Protein 2L2Y (pdb70)

Solvent-accessible surface area: 1511 Å² total

Radius of gyration: 5.62 Å; Cα contacts (8 Å, |Δi|>4): 4; chains: 1; bounding box: 10×12×5 Å

InterPro domains:
  IPR023895 Thiazolylpeptide-type bacteriocin precursor [TIGR03892] (27-70)

Sequence (7 aa):
IAASTCTIAASTCTIAASTCTIAASTCTIAASTCTIAASTCTIAASTCTIAASTCTIAASTCTIAASTCTIAASTCTIAASTCTIAASTCTIAASTCTIAASTCTIAASTCTIAASTCTIAASTCTIAASTCTIAASTCT

Foldseek 3Di:
DDPDPVD

Organism: Streptomyces azureus (NCBI:txid146537)

B-factor: mean 1.0, std 0.0, range [1.0, 1.0]

Secondary structure (P-SEA, 3-state):
ccccccc

Structure (mmCIF, N/CA/C/O backbone):
data_2L2Y
#
_entry.id   2L2Y
#
loop_
_atom_site.group_PDB
_atom_site.id
_atom_site.type_symbol
_atom_site.label_atom_id
_atom_site.label_alt_id
_atom_site.label_comp_id
_atom_site.label_asym_id
_atom_site.label_entity_id
_atom_site.label_seq_id
_atom_site.pdbx_PDB_ins_code
_atom_site.Cartn_x
_atom_site.Cartn_y
_atom_site.Cartn_z
_atom_site.occupancy
_atom_site.B_iso_or_equiv
_atom_site.auth_seq_id
_atom_site.auth_comp_id
_atom_site.auth_asym_id
_atom_site.auth_atom_id
_atom_site.pdbx_PDB_model_num
ATOM 28 N N . ILE A 1 2 ? -5.466 -4.572 -0.191 1.00 1.00 1 ILE A N 1
ATOM 29 C CA . ILE A 1 2 ? -5.710 -5.015 1.205 1.00 1.00 1 ILE A CA 1
ATOM 30 C C . ILE A 1 2 ? -4.407 -5.057 1.998 1.00 1.00 1 ILE A C 1
ATOM 31 O O . ILE A 1 2 ? -4.373 -4.710 3.178 1.00 1.00 1 ILE A O 1
ATOM 47 N N . ALA A 1 3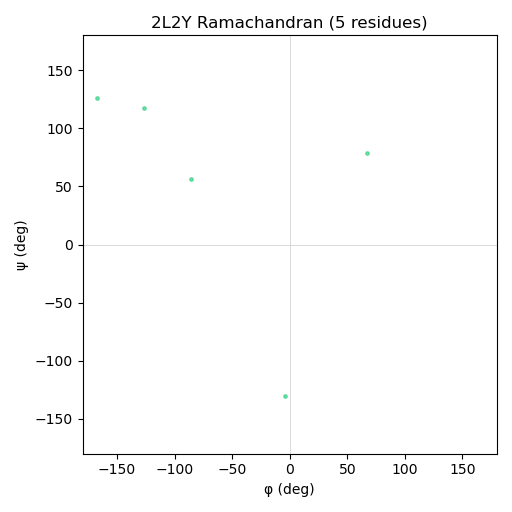 ? -3.338 -5.485 1.331 1.00 1.00 2 ALA A N 1
ATOM 48 C CA . ALA A 1 3 ? -2.019 -5.565 1.950 1.00 1.00 2 ALA A CA 1
ATOM 49 C C . ALA A 1 3 ? -0.941 -5.793 0.897 1.00 1.00 2 ALA A C 1
ATOM 50 O O . ALA A 1 3 ? -0.955 -6.805 0.196 1.00 1.00 2 ALA A O 1
ATOM 65 N N . ALA A 1 5 ? 3.227 -3.737 -0.458 1.00 1.00 4 ALA A N 1
ATOM 66 C CA . ALA A 1 5 ? 4.267 -2.800 -0.073 1.00 1.00 4 ALA A CA 1
ATOM 67 C C . ALA A 1 5 ? 4.481 -1.753 -1.158 1.00 1.00 4 ALA A C 1
ATOM 68 O O . ALA A 1 5 ? 4.866 -2.082 -2.280 1.00 1.00 4 ALA A O 1
ATOM 75 N N . SER A 1 6 ? 4.218 -0.489 -0.813 1.00 1.0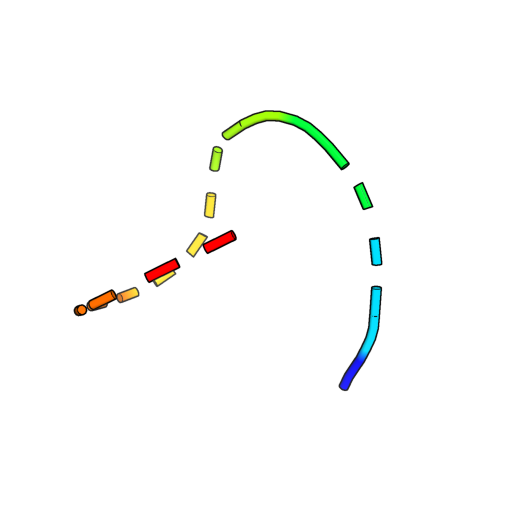0 5 SER A N 1
ATOM 76 C CA . SER A 1 6 ? 4.297 0.624 -1.823 1.00 1.00 5 SER A CA 1
ATOM 77 C C . SER A 1 6 ? 3.256 0.488 -2.834 1.00 1.00 5 SER A C 1
ATOM 89 N N . THR A 1 8 ? -0.649 1.336 -2.832 1.00 1.00 7 THR A N 1
ATOM 90 C CA . THR A 1 8 ? -1.979 1.933 -2.815 1.00 1.00 7 THR A CA 1
ATOM 91 C C . THR A 1 8 ? -1.880 3.441 -2.629 1.00 1.00 7 THR A C 1
ATOM 92 O O . THR A 1 8 ? -0.822 3.963 -2.280 1.00 1.00 7 THR A O 1
ATOM 113 N N . CYS A 1 10 ? -3.445 5.581 -0.484 1.00 1.00 9 CYS A N 1
ATOM 114 C CA . CYS A 1 10 ? -3.857 6.429 0.635 1.00 1.00 9 CYS A CA 1
ATOM 115 C C . CYS A 1 10 ? -4.649 5.670 1.673 1.00 1.00 9 CYS A C 1
ATOM 116 O O . CYS A 1 10 ? -5.395 6.297 2.426 1.00 1.00 9 CYS A O 1
ATOM 149 N N . THR A 1 13 ? -0.481 1.333 2.875 1.00 1.00 12 THR A N 1
ATOM 150 C CA . THR A 1 13 ? 0.828 0.781 2.520 1.00 1.00 12 THR A CA 1
ATOM 151 C C . THR A 1 13 ? 1.429 1.533 1.334 1.00 1.00 12 THR A C 1
ATOM 219 N N . ILE A 1 2 ? -5.499 -4.579 -0.217 1.00 1.00 1 ILE A N 2
ATOM 220 C CA . ILE A 1 2 ? -5.733 -5.012 1.183 1.00 1.00 1 ILE A CA 2
ATOM 221 C C . ILE A 1 2 ? -4.428 -5.029 1.973 1.00 1.00 1 ILE A C 2
ATOM 222 O O . ILE A 1 2 ? -4.395 -4.671 3.150 1.00 1.00 1 ILE A O 2
ATOM 238 N N . ALA A 1 3 ? -3.355 -5.447 1.306 1.00 1.00 2 ALA A N 2
ATOM 239 C CA . ALA A 1 3 ? -2.034 -5.499 1.921 1.00 1.00 2 ALA A CA 2
ATOM 240 C C . ALA A 1 3 ? -0.957 -5.726 0.866 1.00 1.00 2 ALA A C 2
ATOM 241 O O . ALA A 1 3 ? -0.991 -6.719 0.140 1.00 1.00 2 ALA A O 2
ATOM 256 N N . ALA A 1 5 ? 3.242 -3.717 -0.469 1.00 1.00 4 ALA A N 2
ATOM 257 C CA . ALA A 1 5 ? 4.302 -2.804 -0.079 1.00 1.00 4 ALA A CA 2
ATOM 258 C C . ALA A 1 5 ? 4.525 -1.747 -1.152 1.00 1.00 4 ALA A C 2
ATOM 259 O O . ALA A 1 5 ? 4.934 -2.064 -2.268 1.00 1.00 4 ALA A O 2
ATOM 266 N N . SER A 1 6 ? 4.245 -0.488 -0.802 1.00 1.00 5 SER A N 2
ATOM 267 C CA . SER A 1 6 ? 4.307 0.629 -1.809 1.00 1.00 5 SER A CA 2
ATOM 268 C C . SER A 1 6 ? 3.263 0.481 -2.816 1.00 1.00 5 SER A C 2
ATOM 280 N N . THR A 1 8 ? -0.646 1.323 -2.823 1.00 1.00 7 THR A N 2
ATOM 281 C CA . THR A 1 8 ? -1.981 1.910 -2.814 1.00 1.00 7 THR A CA 2
ATOM 282 C C . THR A 1 8 ? -1.890 3.420 -2.647 1.00 1.00 7 THR A C 2
ATOM 283 O O . THR A 1 8 ? -0.828 3.957 -2.334 1.00 1.00 7 THR A O 2
ATOM 304 N N . CYS A 1 10 ? -3.452 5.568 -0.488 1.00 1.00 9 CYS A N 2
ATOM 305 C CA . CYS A 1 10 ? -3.849 6.430 0.627 1.00 1.00 9 CYS A CA 2
ATOM 306 C C . CYS A 1 10 ? -4.627 5.686 1.688 1.00 1.00 9 CYS A C 2
ATOM 307 O O . CYS A 1 10 ? -5.356 6.327 2.446 1.00 1.00 9 CYS A O 2
ATOM 340 N N . THR A 1 13 ? -0.471 1.313 2.898 1.00 1.00 12 THR A N 2
ATOM 341 C CA . THR A 1 13 ? 0.828 0.748 2.527 1.00 1.00 12 THR A CA 2
ATOM 342 C C . THR A 1 13 ? 1.430 1.510 1.349 1.00 1.00 12 THR A C 2
ATOM 410 N N . ILE A 1 2 ? -5.459 -4.630 -0.216 1.00 1.00 1 ILE A N 3
ATOM 411 C CA . ILE A 1 2 ? -5.700 -5.100 1.172 1.00 1.00 1 ILE A CA 3
ATOM 412 C C . ILE A 1 2 ? -4.404 -5.108 1.978 1.00 1.00 1 ILE A C 3
ATOM 413 O O . ILE A 1 2 ? -4.390 -4.749 3.156 1.00 1.00 1 ILE A O 3
ATOM 429 N N . ALA A 1 3 ? -3.320 -5.519 1.326 1.00 1.00 2 ALA A N 3
ATOM 430 C CA . ALA A 1 3 ? -2.006 -5.567 1.958 1.00 1.00 2 ALA A CA 3
ATOM 431 C C . ALA A 1 3 ? -0.918 -5.793 0.914 1.00 1.00 2 ALA A C 3
ATOM 432 O O . ALA A 1 3 ? -0.915 -6.812 0.224 1.00 1.00 2 ALA A O 3
ATOM 447 N N . ALA A 1 5 ? 3.238 -3.727 -0.457 1.00 1.00 4 ALA A N 3
ATOM 448 C CA . ALA A 1 5 ? 4.282 -2.794 -0.073 1.00 1.00 4 ALA A CA 3
ATOM 449 C C . ALA A 1 5 ? 4.495 -1.746 -1.155 1.00 1.00 4 ALA A C 3
ATOM 450 O O . ALA A 1 5 ? 4.886 -2.072 -2.276 1.00 1.00 4 ALA A O 3
ATOM 457 N N . SER A 1 6 ? 4.223 -0.486 -0.809 1.00 1.00 5 SER A N 3
ATOM 458 C CA . SER A 1 6 ? 4.286 0.627 -1.819 1.00 1.00 5 SER A CA 3
ATOM 459 C C . SER A 1 6 ? 3.238 0.484 -2.823 1.00 1.00 5 SER A C 3
ATOM 471 N N . THR A 1 8 ? -0.665 1.328 -2.808 1.00 1.00 7 THR A N 3
ATOM 472 C CA . THR A 1 8 ? -1.992 1.931 -2.787 1.00 1.00 7 THR A CA 3
ATOM 473 C C . THR A 1 8 ? -1.883 3.437 -2.607 1.00 1.00 7 THR A C 3
ATOM 474 O O . THR A 1 8 ? -0.831 3.952 -2.230 1.00 1.00 7 THR A O 3
ATOM 495 N N . CYS A 1 10 ? -3.421 5.617 -0.514 1.00 1.00 9 CYS A N 3
ATOM 496 C CA . CYS A 1 10 ? -3.826 6.484 0.595 1.00 1.00 9 CYS A CA 3
ATOM 497 C C . CYS A 1 10 ? -4.626 5.747 1.644 1.00 1.00 9 CYS A C 3
ATOM 498 O O . CYS A 1 10 ? -5.402 6.387 2.354 1.00 1.00 9 CYS A O 3
ATOM 531 N N . THR A 1 13 ? -0.486 1.335 2.888 1.00 1.00 12 THR A N 3
ATOM 532 C CA . THR A 1 13 ? 0.814 0.769 2.524 1.00 1.00 12 THR A CA 3
ATOM 533 C C . THR A 1 13 ? 1.420 1.524 1.342 1.00 1.00 12 THR A C 3
ATOM 601 N N . ILE A 1 2 ? -5.444 -4.605 -0.222 1.00 1.00 1 ILE A N 4
ATOM 602 C CA . ILE A 1 2 ? -5.728 -5.106 1.146 1.00 1.00 1 ILE A CA 4
ATOM 603 C C . ILE A 1 2 ? -4.450 -5.169 1.975 1.00 1.00 1 ILE A C 4
ATOM 604 O O . ILE A 1 2 ? -4.456 -4.886 3.173 1.00 1.00 1 ILE A O 4
ATOM 620 N N . ALA A 1 3 ? -3.354 -5.544 1.318 1.00 1.00 2 ALA A N 4
ATOM 621 C CA . ALA A 1 3 ? -2.052 -5.639 1.970 1.00 1.00 2 ALA A CA 4
ATOM 622 C C . ALA A 1 3 ? -0.948 -5.848 0.938 1.00 1.00 2 ALA A C 4
ATOM 623 O O . ALA A 1 3 ? -0.911 -6.876 0.262 1.00 1.00 2 ALA A O 4
ATOM 638 N N . ALA A 1 5 ? 3.184 -3.718 -0.405 1.00 1.00 4 ALA A N 4
ATOM 639 C CA . ALA A 1 5 ? 4.215 -2.774 -0.009 1.00 1.00 4 ALA A CA 4
ATOM 640 C C . ALA A 1 5 ? 4.459 -1.750 -1.108 1.00 1.00 4 ALA A C 4
ATOM 641 O O . ALA A 1 5 ? 4.851 -2.104 -2.220 1.00 1.00 4 ALA A O 4
ATOM 648 N N . SER A 1 6 ? 4.216 -0.475 -0.787 1.00 1.00 5 SER A N 4
ATOM 649 C CA . SER A 1 6 ? 4.290 0.611 -1.826 1.00 1.00 5 SER A CA 4
A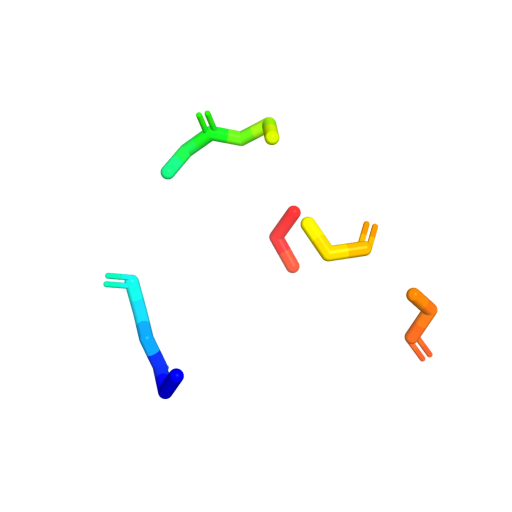TOM 650 C C . SER A 1 6 ? 3.249 0.443 -2.832 1.00 1.00 5 SER A C 4
ATOM 662 N N . THR A 1 8 ? -0.649 1.300 -2.849 1.00 1.00 7 THR A N 4
ATOM 663 C CA . THR A 1 8 ? -1.967 1.924 -2.847 1.00 1.00 7 THR A CA 4
ATOM 664 C C . THR A 1 8 ? -1.838 3.430 -2.671 1.00 1.00 7 THR A C 4
ATOM 665 O O . THR A 1 8 ? -0.760 3.938 -2.367 1.00 1.00 7 THR A O 4
ATOM 686 N N . CYS A 1 10 ? -3.437 5.576 -0.476 1.00 1.00 9 CYS A N 4
ATOM 687 C CA . CYS A 1 10 ? -3.880 6.423 0.632 1.00 1.00 9 CYS A CA 4
ATOM 688 C C . CYS A 1 10 ? -4.675 5.660 1.668 1.00 1.00 9 CYS A C 4
ATOM 689 O O . CYS A 1 10 ? -5.459 6.283 2.387 1.00 1.00 9 CYS A O 4
ATOM 722 N N . THR A 1 13 ? -0.439 1.350 2.901 1.00 1.00 12 THR A N 4
ATOM 723 C CA . THR A 1 13 ? 0.857 0.784 2.524 1.00 1.00 12 THR A CA 4
ATOM 724 C C . THR A 1 13 ? 1.440 1.533 1.328 1.00 1.00 12 THR A C 4
ATOM 792 N N . ILE A 1 2 ? -5.427 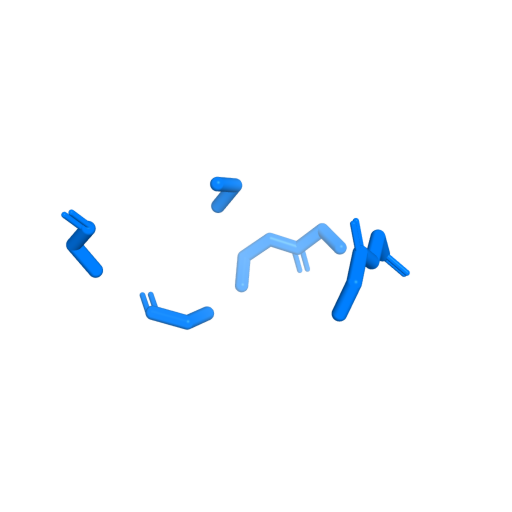-4.628 -0.224 1.00 1.00 1 ILE A N 5
ATOM 793 C CA . ILE A 1 2 ? -5.706 -5.121 1.150 1.00 1.00 1 ILE A CA 5
ATOM 794 C C . ILE A 1 2 ? -4.430 -5.150 1.984 1.00 1.00 1 ILE A C 5
ATOM 795 O O . ILE A 1 2 ? -4.440 -4.822 3.171 1.00 1.00 1 ILE A O 5
ATOM 811 N N . ALA A 1 3 ? -3.331 -5.543 1.345 1.00 1.00 2 ALA A N 5
ATOM 812 C CA . ALA A 1 3 ? -2.031 -5.607 1.999 1.00 1.00 2 ALA A CA 5
ATOM 813 C C . ALA A 1 3 ? -0.928 -5.834 0.973 1.00 1.00 2 ALA A C 5
ATOM 814 O O . ALA A 1 3 ? -0.882 -6.880 0.326 1.00 1.00 2 ALA A O 5
ATOM 829 N N . ALA A 1 5 ? 3.189 -3.727 -0.423 1.00 1.00 4 ALA A N 5
ATOM 830 C CA . ALA A 1 5 ? 4.228 -2.788 -0.038 1.00 1.00 4 ALA A CA 5
ATOM 831 C C . ALA A 1 5 ? 4.458 -1.757 -1.134 1.00 1.00 4 ALA A C 5
ATOM 832 O O . ALA A 1 5 ? 4.843 -2.104 -2.250 1.00 1.00 4 ALA A O 5
ATOM 839 N N . SER A 1 6 ? 4.207 -0.488 -0.805 1.00 1.00 5 SER A N 5
ATOM 840 C CA . SER A 1 6 ? 4.281 0.609 -1.830 1.00 1.00 5 SER A CA 5
ATOM 841 C C . SER A 1 6 ? 3.231 0.460 -2.832 1.00 1.00 5 SER A C 5
ATOM 853 N N . THR A 1 8 ? -0.668 1.324 -2.823 1.00 1.00 7 THR A N 5
ATOM 854 C CA . THR A 1 8 ? -1.993 1.930 -2.808 1.00 1.00 7 THR A CA 5
ATOM 855 C C . THR A 1 8 ? -1.880 3.439 -2.642 1.00 1.00 7 THR A C 5
ATOM 856 O O . THR A 1 8 ? -0.812 3.960 -2.325 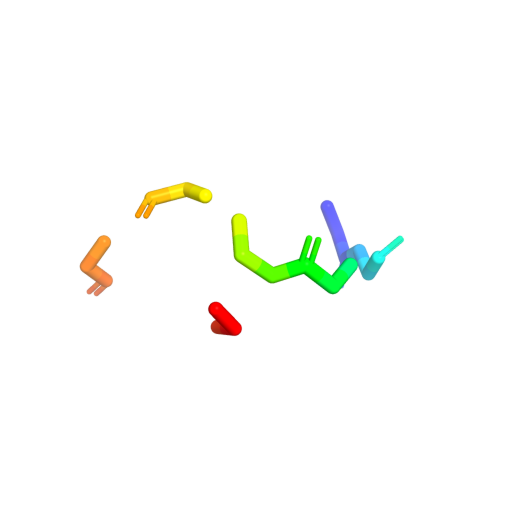1.00 1.00 7 THR A O 5
ATOM 877 N N . CYS A 1 10 ? -3.394 5.584 -0.472 1.00 1.00 9 CYS A N 5
ATOM 878 C CA . CYS A 1 10 ? -3.773 6.440 0.653 1.00 1.00 9 CYS A CA 5
ATOM 879 C C . CYS A 1 10 ? -4.548 5.695 1.717 1.00 1.00 9 CYS A C 5
ATOM 880 O O . CYS A 1 10 ? -5.156 6.346 2.568 1.00 1.00 9 CYS A O 5
ATOM 913 N N . THR A 1 13 ? -0.474 1.371 2.876 1.00 1.00 12 THR A N 5
ATOM 914 C CA . THR A 1 13 ? 0.832 0.808 2.522 1.00 1.00 12 THR A CA 5
ATOM 915 C C . THR A 1 13 ? 1.433 1.552 1.329 1.00 1.00 12 THR A C 5
ATOM 983 N N . ILE A 1 2 ? -5.421 -4.615 -0.251 1.00 1.00 1 ILE A N 6
ATOM 984 C CA . ILE A 1 2 ? -5.704 -5.088 1.128 1.00 1.00 1 ILE A CA 6
ATOM 985 C C . ILE A 1 2 ? -4.428 -5.129 1.962 1.00 1.00 1 ILE A C 6
ATOM 986 O O . ILE A 1 2 ? -4.433 -4.793 3.147 1.00 1.00 1 ILE A O 6
ATOM 1002 N N . ALA A 1 3 ? -3.336 -5.544 1.325 1.00 1.00 2 ALA A N 6
ATOM 1003 C CA . ALA A 1 3 ? -2.036 -5.614 1.980 1.00 1.00 2 ALA A CA 6
ATOM 1004 C C . ALA A 1 3 ? -0.930 -5.841 0.955 1.00 1.00 2 ALA A C 6
ATOM 1005 O O . ALA A 1 3 ? -0.895 -6.875 0.290 1.00 1.00 2 ALA A O 6
ATOM 1020 N N . ALA A 1 5 ? 3.204 -3.728 -0.405 1.00 1.00 4 ALA A N 6
ATOM 1021 C CA . ALA A 1 5 ? 4.235 -2.780 -0.020 1.00 1.00 4 ALA A CA 6
ATOM 1022 C C . ALA A 1 5 ? 4.461 -1.752 -1.118 1.00 1.00 4 ALA A C 6
ATOM 1023 O O . ALA A 1 5 ? 4.857 -2.099 -2.231 1.00 1.00 4 ALA A O 6
ATOM 1030 N N . SER A 1 6 ? 4.196 -0.483 -0.797 1.00 1.00 5 SER A N 6
ATOM 1031 C CA . SER A 1 6 ? 4.253 0.607 -1.833 1.00 1.00 5 SER A CA 6
ATOM 1032 C C . SER A 1 6 ? 3.203 0.437 -2.831 1.00 1.00 5 SER A C 6
ATOM 1044 N N . THR A 1 8 ? -0.692 1.297 -2.830 1.00 1.00 7 THR A N 6
ATOM 1045 C CA . THR A 1 8 ? -2.008 1.921 -2.818 1.00 1.00 7 THR A CA 6
ATOM 1046 C C . THR A 1 8 ? -1.873 3.425 -2.636 1.00 1.00 7 THR A C 6
ATOM 1047 O O . THR A 1 8 ? -0.795 3.926 -2.315 1.00 1.00 7 THR A O 6
ATOM 1068 N N . CYS A 1 10 ? -3.394 5.598 -0.460 1.00 1.00 9 CYS A N 6
ATOM 1069 C CA . CYS A 1 10 ? -3.778 6.461 0.657 1.00 1.00 9 CYS A CA 6
ATOM 1070 C C . CYS A 1 10 ? -4.582 5.730 1.708 1.00 1.00 9 CYS A C 6
ATOM 1071 O O . CYS A 1 10 ? -5.307 6.384 2.459 1.00 1.00 9 CYS A O 6
ATOM 1104 N N . THR A 1 13 ? -0.477 1.354 2.904 1.00 1.00 12 THR A N 6
ATOM 1105 C CA . THR A 1 13 ? 0.824 0.795 2.531 1.00 1.00 12 THR A CA 6
ATOM 1106 C C . THR A 1 13 ? 1.410 1.542 1.334 1.00 1.00 12 THR A C 6
ATOM 1174 N N . ILE A 1 2 ? -5.538 -4.596 -0.142 1.00 1.00 1 ILE A N 7
ATOM 1175 C CA . ILE A 1 2 ? -5.741 -5.047 1.260 1.00 1.00 1 ILE A CA 7
ATOM 1176 C C . ILE A 1 2 ? -4.419 -5.068 2.019 1.00 1.00 1 ILE A C 7
ATOM 1177 O O . ILE A 1 2 ? -4.363 -4.742 3.205 1.00 1.00 1 ILE A O 7
ATOM 1193 N N . ALA A 1 3 ? -3.356 -5.456 1.318 1.00 1.00 2 ALA A N 7
ATOM 1194 C CA . ALA A 1 3 ? -2.021 -5.516 1.901 1.00 1.00 2 ALA A CA 7
ATOM 1195 C C . ALA A 1 3 ? -0.967 -5.703 0.815 1.00 1.00 2 ALA A C 7
ATOM 1196 O O . ALA A 1 3 ? -1.021 -6.665 0.049 1.00 1.00 2 ALA A O 7
ATOM 1211 N N . ALA A 1 5 ? 3.233 -3.678 -0.491 1.00 1.00 4 ALA A N 7
ATOM 1212 C CA . ALA A 1 5 ? 4.299 -2.779 -0.083 1.00 1.00 4 ALA A CA 7
ATOM 1213 C C . ALA A 1 5 ? 4.540 -1.715 -1.143 1.00 1.00 4 ALA A C 7
ATOM 1214 O O . ALA A 1 5 ? 4.960 -2.025 -2.257 1.00 1.00 4 ALA A O 7
ATOM 1221 N N . SER A 1 6 ? 4.261 -0.457 -0.788 1.00 1.00 5 SER A N 7
ATOM 1222 C CA . SER A 1 6 ? 4.339 0.665 -1.787 1.00 1.00 5 SER A CA 7
ATOM 1223 C C . SER A 1 6 ? 3.320 0.516 -2.819 1.00 1.00 5 SER A C 7
ATOM 1235 N N . THR A 1 8 ? -0.600 1.310 -2.907 1.00 1.00 7 THR A N 7
ATOM 1236 C CA . THR A 1 8 ? -1.929 1.911 -2.926 1.00 1.00 7 THR A CA 7
ATOM 1237 C C . THR A 1 8 ? -1.821 3.417 -2.743 1.00 1.00 7 THR A C 7
ATOM 1238 O O . THR A 1 8 ? -0.739 3.942 -2.476 1.00 1.00 7 THR A O 7
ATOM 1259 N N . CYS A 1 10 ? -3.427 5.549 -0.498 1.00 1.00 9 CYS A N 7
ATOM 1260 C CA . CYS A 1 10 ? -3.840 6.400 0.619 1.00 1.00 9 CYS A CA 7
ATOM 1261 C C . CYS A 1 10 ? -4.650 5.652 1.657 1.00 1.00 9 CYS A C 7
ATOM 1262 O O . CYS A 1 10 ? -5.445 6.284 2.354 1.00 1.00 9 CYS A O 7
ATOM 1295 N N . THR A 1 13 ? -0.478 1.265 2.894 1.00 1.00 12 THR A N 7
ATOM 1296 C CA . THR A 1 13 ? 0.822 0.707 2.520 1.00 1.00 12 THR A CA 7
ATOM 1297 C C . THR A 1 13 ? 1.422 1.483 1.348 1.00 1.00 12 THR A C 7
ATOM 1365 N N . ILE A 1 2 ? -5.474 -4.546 -0.179 1.00 1.00 1 ILE A N 8
ATOM 1366 C CA . ILE A 1 2 ? -5.720 -5.001 1.213 1.00 1.00 1 ILE A CA 8
ATOM 1367 C C . ILE A 1 2 ? -4.415 -5.075 1.998 1.00 1.00 1 ILE A C 8
ATOM 1368 O O . ILE A 1 2 ? -4.371 -4.761 3.187 1.00 1.00 1 ILE A O 8
ATOM 1384 N N . ALA A 1 3 ? -3.350 -5.491 1.315 1.00 1.00 2 ALA A N 8
ATOM 1385 C CA . ALA A 1 3 ? -2.032 -5.605 1.931 1.00 1.00 2 ALA A CA 8
ATOM 1386 C C . ALA A 1 3 ? -0.955 -5.814 0.872 1.00 1.00 2 ALA A C 8
ATOM 1387 O O . ALA A 1 3 ? -0.955 -6.823 0.167 1.00 1.00 2 ALA A O 8
ATOM 1402 N N . ALA A 1 5 ? 3.208 -3.727 -0.457 1.00 1.00 4 ALA A N 8
ATOM 1403 C CA . ALA A 1 5 ? 4.245 -2.791 -0.059 1.00 1.00 4 ALA A CA 8
ATOM 1404 C C . ALA A 1 5 ? 4.477 -1.748 -1.143 1.00 1.00 4 ALA A C 8
ATOM 1405 O O . ALA A 1 5 ? 4.866 -2.081 -2.263 1.00 1.00 4 ALA A O 8
ATOM 1412 N N . SER A 1 6 ? 4.228 -0.480 -0.800 1.00 1.00 5 SER A N 8
ATOM 1413 C CA . SER A 1 6 ? 4.321 0.630 -1.809 1.00 1.00 5 SER A CA 8
ATOM 1414 C C . SER A 1 6 ? 3.291 0.498 -2.834 1.00 1.00 5 SER A C 8
ATOM 1426 N N . THR A 1 8 ? -0.625 1.321 -2.879 1.00 1.00 7 THR A N 8
ATOM 1427 C CA . THR A 1 8 ? -1.960 1.909 -2.879 1.00 1.00 7 THR A CA 8
ATOM 1428 C C . THR A 1 8 ? -1.871 3.420 -2.727 1.00 1.00 7 THR A C 8
ATOM 1429 O O . THR A 1 8 ? -0.793 3.968 -2.499 1.00 1.00 7 THR A O 8
ATOM 1450 N N . CYS A 1 10 ? -3.477 5.547 -0.479 1.00 1.00 9 CYS A N 8
ATOM 1451 C CA . CYS A 1 10 ? -3.888 6.403 0.636 1.00 1.00 9 CYS A CA 8
ATOM 1452 C C . CYS A 1 10 ? -4.659 5.648 1.695 1.00 1.00 9 CYS A C 8
ATOM 1453 O O . CYS A 1 10 ? -5.394 6.282 2.455 1.00 1.00 9 CYS A O 8
ATOM 1486 N N . THR A 1 13 ? -0.451 1.334 2.899 1.00 1.00 12 THR A N 8
ATOM 1487 C CA . THR A 1 13 ? 0.852 0.775 2.533 1.00 1.00 12 THR A CA 8
ATOM 1488 C C . THR A 1 13 ? 1.448 1.528 1.345 1.00 1.00 12 THR A C 8
ATOM 1556 N N . ILE A 1 2 ? -5.445 -4.565 -0.167 1.00 1.00 1 ILE A N 9
ATOM 1557 C CA . ILE A 1 2 ? -5.715 -5.012 1.223 1.00 1.00 1 ILE A CA 9
ATOM 1558 C C . ILE A 1 2 ? -4.420 -5.091 2.023 1.00 1.00 1 ILE A C 9
ATOM 1559 O O . ILE A 1 2 ? -4.390 -4.785 3.214 1.00 1.00 1 ILE A O 9
ATOM 1575 N N . ALA A 1 3 ? -3.350 -5.506 1.347 1.00 1.00 2 ALA A N 9
ATOM 1576 C CA . ALA A 1 3 ? -2.037 -5.625 1.969 1.00 1.00 2 ALA A CA 9
ATOM 1577 C C . ALA A 1 3 ? -0.959 -5.842 0.913 1.00 1.00 2 ALA A C 9
ATOM 1578 O O . ALA A 1 3 ? -0.939 -6.874 0.241 1.00 1.00 2 ALA A O 9
ATOM 1593 N N . ALA A 1 5 ? 3.161 -3.736 -0.489 1.00 1.00 4 ALA A N 9
ATOM 1594 C CA . ALA A 1 5 ? 4.201 -2.801 -0.098 1.00 1.00 4 ALA A CA 9
ATOM 1595 C C . ALA A 1 5 ? 4.429 -1.756 -1.180 1.00 1.00 4 ALA A C 9
ATOM 1596 O O . ALA A 1 5 ? 4.793 -2.090 -2.307 1.00 1.00 4 ALA A O 9
ATOM 1603 N N . SER A 1 6 ? 4.204 -0.489 -0.825 1.0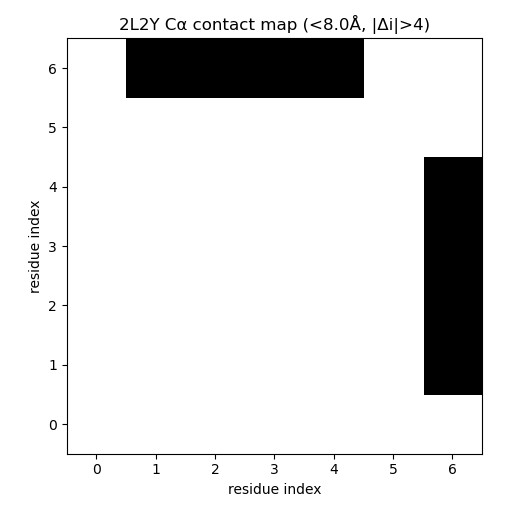0 1.00 5 SER A N 9
ATOM 1604 C CA . SER A 1 6 ? 4.317 0.626 -1.827 1.00 1.00 5 SER A CA 9
ATOM 1605 C C . SER A 1 6 ? 3.288 0.516 -2.852 1.00 1.00 5 SER A C 9
ATOM 1617 N N . THR A 1 8 ? -0.617 1.358 -2.872 1.00 1.00 7 THR A N 9
ATOM 1618 C CA . THR A 1 8 ? -1.951 1.947 -2.852 1.00 1.00 7 THR A CA 9
ATOM 1619 C C . THR A 1 8 ? -1.857 3.456 -2.668 1.00 1.00 7 THR A C 9
ATOM 1620 O O . THR A 1 8 ? -0.787 3.988 -2.376 1.00 1.00 7 THR A O 9
ATOM 1641 N N . CYS A 1 10 ? -3.469 5.572 -0.450 1.00 1.00 9 CYS A N 9
ATOM 1642 C CA . CYS A 1 10 ? -3.913 6.411 0.663 1.00 1.00 9 CYS A CA 9
ATOM 1643 C C . CYS A 1 10 ? -4.677 5.632 1.710 1.00 1.00 9 CYS A C 9
ATOM 1644 O O . CYS A 1 10 ? -5.346 6.252 2.537 1.00 1.00 9 CYS A O 9
ATOM 1677 N N . THR A 1 13 ? -0.459 1.366 2.872 1.00 1.00 12 THR A N 9
ATOM 1678 C CA . THR A 1 13 ? 0.847 0.806 2.521 1.00 1.00 12 THR A CA 9
ATOM 1679 C C . THR A 1 13 ? 1.454 1.551 1.332 1.00 1.00 12 THR A C 9
ATOM 1747 N N . ILE A 1 2 ? -5.436 -4.568 -0.218 1.00 1.00 1 ILE A N 10
ATOM 1748 C CA . ILE A 1 2 ? -5.714 -5.037 1.162 1.00 1.00 1 ILE A CA 10
ATOM 1749 C C . ILE A 1 2 ? -4.429 -5.108 1.980 1.00 1.00 1 ILE A C 10
ATOM 1750 O O . ILE A 1 2 ? -4.420 -4.811 3.176 1.00 1.00 1 ILE A O 10
ATOM 1766 N N . ALA A 1 3 ? -3.345 -5.503 1.317 1.00 1.00 2 ALA A N 10
ATOM 1767 C CA . ALA A 1 3 ? -2.040 -5.614 1.958 1.00 1.00 2 ALA A CA 10
ATOM 1768 C C . ALA A 1 3 ? -0.947 -5.836 0.918 1.00 1.00 2 ALA A C 10
ATOM 1769 O O . ALA A 1 3 ? -0.926 -6.863 0.241 1.00 1.00 2 ALA A O 10
ATOM 1784 N N . ALA A 1 5 ? 3.198 -3.745 -0.438 1.00 1.00 4 ALA A N 10
ATOM 1785 C CA . ALA A 1 5 ? 4.228 -2.797 -0.054 1.00 1.00 4 ALA A CA 10
ATOM 1786 C C . ALA A 1 5 ? 4.449 -1.765 -1.148 1.00 1.00 4 ALA A C 10
ATOM 1787 O O . ALA A 1 5 ? 4.819 -2.107 -2.270 1.00 1.00 4 ALA A O 10
ATOM 1794 N N . SER A 1 6 ? 4.207 -0.496 -0.810 1.00 1.00 5 SER A N 10
ATOM 1795 C CA . SER A 1 6 ? 4.294 0.609 -1.826 1.00 1.00 5 SER A CA 10
ATOM 1796 C C . SER A 1 6 ? 3.242 0.483 -2.828 1.00 1.00 5 SER A C 10
ATOM 1808 N N . THR A 1 8 ? -0.663 1.351 -2.801 1.00 1.00 7 THR A N 10
ATOM 1809 C CA . THR A 1 8 ? -1.998 1.939 -2.777 1.00 1.00 7 THR A CA 10
ATOM 1810 C C . THR A 1 8 ? -1.909 3.449 -2.624 1.00 1.00 7 THR A C 10
ATOM 1811 O O . THR A 1 8 ? -0.854 3.989 -2.288 1.00 1.00 7 THR A O 10
ATOM 1832 N N . CYS A 1 10 ? -3.488 5.597 -0.508 1.00 1.00 9 CYS A N 10
ATOM 1833 C CA . CYS A 1 10 ? -3.918 6.449 0.601 1.00 1.00 9 CYS A CA 10
ATOM 1834 C C . CYS A 1 10 ? -4.687 5.684 1.652 1.00 1.00 9 CYS A C 10
ATOM 1835 O O . CYS A 1 10 ? -5.441 6.302 2.403 1.00 1.00 9 CYS A O 10
ATOM 1868 N N . THR A 1 13 ? -0.448 1.354 2.885 1.00 1.00 12 THR A N 10
ATOM 1869 C CA . THR A 1 13 ? 0.856 0.791 2.532 1.00 1.00 12 THR A CA 10
ATOM 1870 C C . THR A 1 13 ? 1.462 1.541 1.347 1.00 1.00 12 THR A C 10
ATOM 1938 N N . ILE A 1 2 ? -5.500 -4.604 -0.168 1.00 1.00 1 ILE A N 11
ATOM 1939 C CA . ILE A 1 2 ? -5.721 -5.068 1.226 1.00 1.00 1 ILE A CA 11
ATOM 1940 C C . ILE A 1 2 ? -4.410 -5.087 2.005 1.00 1.00 1 ILE A C 11
ATOM 1941 O O . ILE A 1 2 ? -4.372 -4.752 3.190 1.00 1.00 1 ILE A O 11
ATOM 1957 N N . ALA A 1 3 ? -3.337 -5.481 1.324 1.00 1.00 2 ALA A N 11
ATOM 1958 C CA . ALA A 1 3 ? -2.012 -5.533 1.929 1.00 1.00 2 ALA A CA 11
ATOM 1959 C C . ALA A 1 3 ? -0.941 -5.743 0.864 1.00 1.00 2 ALA A C 11
ATOM 1960 O O . ALA A 1 3 ? -0.969 -6.732 0.135 1.00 1.00 2 ALA A O 11
ATOM 1975 N N . ALA A 1 5 ? 3.248 -3.704 -0.456 1.00 1.00 4 ALA A N 11
ATOM 1976 C CA . ALA A 1 5 ? 4.297 -2.781 -0.060 1.00 1.00 4 ALA A CA 11
ATOM 1977 C C . ALA A 1 5 ? 4.526 -1.735 -1.139 1.00 1.00 4 ALA A C 11
ATOM 1978 O O . ALA A 1 5 ? 4.926 -2.064 -2.256 1.00 1.00 4 ALA A O 11
ATOM 1985 N N . SER A 1 6 ? 4.263 -0.470 -0.797 1.00 1.00 5 SER A N 11
ATOM 1986 C CA . SER A 1 6 ? 4.310 0.633 -1.817 1.00 1.00 5 SER A CA 11
ATOM 1987 C C . SER A 1 6 ? 3.261 0.464 -2.817 1.00 1.00 5 SER A C 11
ATOM 1999 N N . THR A 1 8 ? -0.627 1.330 -2.815 1.00 1.00 7 THR A N 11
ATOM 2000 C CA . THR A 1 8 ? -1.945 1.953 -2.803 1.00 1.00 7 THR A CA 11
ATOM 2001 C C . THR A 1 8 ? -1.813 3.453 -2.589 1.00 1.00 7 THR A C 11
ATOM 2002 O O . THR A 1 8 ? -0.772 3.937 -2.143 1.00 1.00 7 THR A O 11
ATOM 2023 N N . CYS A 1 10 ? -3.401 5.576 -0.506 1.00 1.00 9 CYS A N 11
ATOM 2024 C CA . CYS A 1 10 ? -3.866 6.400 0.611 1.00 1.00 9 CYS A CA 11
ATOM 2025 C C . CYS A 1 10 ? -4.694 5.618 1.606 1.00 1.00 9 CYS A C 11
ATOM 2026 O O . CYS A 1 10 ? -5.504 6.225 2.307 1.00 1.00 9 CYS A O 11
ATOM 2059 N N . THR A 1 13 ? -0.492 1.308 2.860 1.00 1.00 12 THR A N 11
ATOM 2060 C CA . THR A 1 13 ? 0.819 0.760 2.510 1.00 1.00 12 THR A CA 11
ATOM 2061 C C . THR A 1 13 ? 1.425 1.524 1.334 1.00 1.00 12 THR A C 11
ATOM 2129 N N . ILE A 1 2 ? -5.468 -4.515 -0.249 1.00 1.00 1 ILE A N 12
ATOM 2130 C CA . ILE A 1 2 ? -5.722 -4.931 1.153 1.00 1.00 1 ILE A CA 12
ATOM 2131 C C . ILE A 1 2 ? -4.424 -4.976 1.953 1.00 1.00 1 ILE A C 12
ATOM 2132 O O . ILE A 1 2 ? -4.395 -4.629 3.134 1.00 1.00 1 ILE A O 12
ATOM 2148 N N . ALA A 1 3 ? -3.351 -5.405 1.292 1.00 1.00 2 ALA A N 12
ATOM 2149 C CA . ALA A 1 3 ? -2.042 -5.511 1.926 1.00 1.00 2 ALA A CA 12
ATOM 2150 C C . ALA A 1 3 ? -0.957 -5.769 0.886 1.00 1.00 2 ALA A C 12
ATOM 2151 O O . ALA A 1 3 ? -0.984 -6.785 0.190 1.00 1.00 2 ALA A O 12
ATOM 2166 N N . ALA A 1 5 ? 3.251 -3.778 -0.446 1.00 1.00 4 ALA A N 12
ATOM 2167 C CA . ALA A 1 5 ? 4.286 -2.830 -0.072 1.00 1.00 4 ALA A CA 12
ATOM 2168 C C . ALA A 1 5 ? 4.481 -1.785 -1.160 1.00 1.00 4 ALA A C 12
ATOM 2169 O O . ALA A 1 5 ? 4.850 -2.114 -2.288 1.00 1.00 4 ALA A O 12
ATOM 2176 N N . SER A 1 6 ? 4.220 -0.521 -0.813 1.00 1.00 5 SER A N 12
ATOM 2177 C CA . SER A 1 6 ? 4.286 0.592 -1.823 1.00 1.00 5 SER A CA 12
ATOM 2178 C C . SER A 1 6 ? 3.233 0.456 -2.824 1.00 1.00 5 SER A C 12
ATOM 2190 N N . THR A 1 8 ? -0.667 1.341 -2.813 1.00 1.00 7 THR A N 12
ATOM 2191 C CA . THR A 1 8 ? -2.000 1.931 -2.793 1.00 1.00 7 THR A CA 12
ATOM 2192 C C . THR A 1 8 ? -1.910 3.443 -2.637 1.00 1.00 7 THR A C 12
ATOM 2193 O O . THR A 1 8 ? -0.846 3.984 -2.334 1.00 1.00 7 THR A O 12
ATOM 2214 N N . CYS A 1 10 ? -3.532 5.571 -0.474 1.00 1.00 9 CYS A N 12
ATOM 2215 C CA . CYS A 1 10 ? -3.981 6.418 0.632 1.00 1.00 9 CYS A CA 12
ATOM 2216 C C . CYS A 1 10 ? -4.744 5.643 1.682 1.00 1.00 9 CYS A C 12
ATOM 2217 O O . CYS A 1 10 ? -5.536 6.248 2.408 1.00 1.00 9 CYS A O 12
ATOM 2250 N N . THR A 1 13 ? -0.450 1.340 2.915 1.00 1.00 12 THR A N 12
ATOM 2251 C CA . THR A 1 13 ? 0.847 0.773 2.545 1.00 1.00 12 THR A CA 12
ATOM 2252 C C . THR A 1 13 ? 1.447 1.522 1.356 1.00 1.00 12 THR A C 12
ATOM 2320 N N . ILE A 1 2 ? -5.444 -4.603 -0.212 1.00 1.00 1 ILE A N 13
ATOM 2321 C CA . ILE A 1 2 ? -5.725 -5.118 1.150 1.00 1.00 1 ILE A CA 13
ATOM 2322 C C . ILE A 1 2 ? -4.445 -5.191 1.975 1.00 1.00 1 ILE A C 13
ATOM 2323 O O . ILE A 1 2 ? -4.443 -4.903 3.172 1.00 1.00 1 ILE A O 13
ATOM 2339 N N . ALA A 1 3 ? -3.355 -5.575 1.314 1.00 1.00 2 ALA A N 13
ATOM 2340 C CA . ALA A 1 3 ? -2.049 -5.670 1.956 1.00 1.00 2 ALA A CA 13
ATOM 2341 C C . ALA A 1 3 ? -0.951 -5.868 0.916 1.00 1.00 2 ALA A C 13
ATOM 2342 O O . ALA A 1 3 ? -0.903 -6.899 0.245 1.00 1.00 2 ALA A O 13
ATOM 2357 N N . ALA A 1 5 ? 3.163 -3.711 -0.422 1.00 1.00 4 ALA A N 13
ATOM 2358 C CA . ALA A 1 5 ? 4.191 -2.769 -0.014 1.00 1.00 4 ALA A CA 13
ATOM 2359 C C . ALA A 1 5 ? 4.445 -1.741 -1.107 1.00 1.00 4 ALA A C 13
ATOM 2360 O O . ALA A 1 5 ? 4.840 -2.093 -2.219 1.00 1.00 4 ALA A O 13
ATOM 2367 N N . SER A 1 6 ? 4.205 -0.468 -0.784 1.00 1.00 5 SER A N 13
ATOM 2368 C CA . SER A 1 6 ? 4.293 0.625 -1.814 1.00 1.00 5 SER A CA 13
ATOM 2369 C C . SER A 1 6 ? 3.259 0.471 -2.830 1.00 1.00 5 SER A C 13
ATOM 2381 N N . THR A 1 8 ? -0.655 1.292 -2.872 1.00 1.00 7 THR A N 13
ATOM 2382 C CA . THR A 1 8 ? -1.986 1.886 -2.878 1.00 1.00 7 THR A CA 13
ATOM 2383 C C . THR A 1 8 ? -1.883 3.399 -2.751 1.00 1.00 7 THR A C 13
ATOM 2384 O O . THR A 1 8 ? -0.791 3.940 -2.575 1.00 1.00 7 THR A O 13
ATOM 2405 N N . CYS A 1 10 ? -3.379 5.561 -0.470 1.00 1.00 9 CYS A N 13
ATOM 2406 C CA . CYS A 1 10 ? -3.720 6.431 0.657 1.00 1.00 9 CYS A CA 13
ATOM 2407 C C . CYS A 1 10 ? -4.490 5.709 1.739 1.00 1.00 9 CYS A C 13
ATOM 2408 O O . CYS A 1 10 ? -5.098 6.376 2.576 1.00 1.00 9 CYS A O 13
ATOM 2441 N N . THR A 1 13 ? -0.456 1.359 2.893 1.00 1.00 12 THR A N 13
ATOM 2442 C CA . THR A 1 13 ? 0.849 0.804 2.530 1.00 1.00 12 THR A CA 13
ATOM 2443 C C . THR A 1 13 ? 1.439 1.552 1.335 1.00 1.00 12 THR A C 13
ATOM 2511 N N . ILE A 1 2 ? -5.536 -4.585 -0.153 1.00 1.00 1 ILE A N 14
ATOM 2512 C CA . ILE A 1 2 ? -5.732 -5.038 1.248 1.00 1.00 1 ILE A CA 14
ATOM 2513 C C . ILE A 1 2 ? -4.406 -5.065 2.002 1.00 1.00 1 ILE A C 14
ATOM 2514 O O . ILE A 1 2 ? -4.347 -4.745 3.189 1.00 1.00 1 ILE A O 14
ATOM 2530 N N . ALA A 1 3 ? -3.347 -5.452 1.297 1.00 1.00 2 ALA A N 14
ATOM 2531 C CA . ALA A 1 3 ? -2.014 -5.537 1.883 1.00 1.00 2 ALA A CA 14
ATOM 2532 C C . ALA A 1 3 ? -0.956 -5.727 0.801 1.00 1.00 2 ALA A C 14
ATOM 2533 O O . ALA A 1 3 ? -1.012 -6.688 0.035 1.00 1.00 2 ALA A O 14
ATOM 2548 N N . ALA A 1 5 ? 3.247 -3.696 -0.493 1.00 1.00 4 ALA A N 14
ATOM 2549 C CA . ALA A 1 5 ? 4.306 -2.789 -0.086 1.00 1.00 4 ALA A CA 14
ATOM 2550 C C . ALA A 1 5 ? 4.539 -1.723 -1.146 1.00 1.00 4 ALA A C 14
ATOM 2551 O O . ALA A 1 5 ? 4.951 -2.032 -2.265 1.00 1.00 4 ALA A O 14
ATOM 2558 N N . SER A 1 6 ? 4.261 -0.465 -0.788 1.00 1.00 5 SER A N 14
ATOM 2559 C CA . SER A 1 6 ? 4.345 0.661 -1.783 1.00 1.00 5 SER A CA 14
ATOM 2560 C C . SER A 1 6 ? 3.325 0.523 -2.814 1.00 1.00 5 SER A C 14
ATOM 2572 N N . THR A 1 8 ? -0.596 1.315 -2.869 1.00 1.00 7 THR A N 14
ATOM 2573 C CA . THR A 1 8 ? -1.931 1.905 -2.876 1.00 1.00 7 THR A CA 14
ATOM 2574 C C . THR A 1 8 ? -1.840 3.413 -2.693 1.00 1.00 7 THR A C 14
ATOM 2575 O O . THR A 1 8 ? -0.779 3.947 -2.370 1.00 1.00 7 THR A O 14
ATOM 2596 N N . CYS A 1 10 ? -3.454 5.562 -0.528 1.00 1.00 9 CYS A N 14
ATOM 2597 C CA . CYS A 1 10 ? -3.877 6.425 0.576 1.00 1.00 9 CYS A CA 14
ATOM 2598 C C . CYS A 1 10 ? -4.668 5.682 1.632 1.00 1.00 9 CYS A C 14
ATOM 2599 O O . CYS A 1 10 ? -5.486 6.309 2.306 1.00 1.00 9 CYS A O 14
ATOM 2632 N N . THR A 1 13 ? -0.471 1.265 2.894 1.00 1.00 12 THR A N 14
ATOM 2633 C CA . THR A 1 13 ? 0.824 0.704 2.513 1.00 1.00 12 THR A CA 14
ATOM 2634 C C . THR A 1 13 ? 1.425 1.482 1.345 1.00 1.00 12 THR A C 14
ATOM 2702 N N . ILE A 1 2 ? -5.466 -4.621 -0.259 1.00 1.00 1 ILE A N 15
ATOM 2703 C CA . ILE A 1 2 ? -5.734 -5.062 1.133 1.00 1.00 1 ILE A CA 15
ATOM 2704 C C . ILE A 1 2 ? -4.449 -5.082 1.953 1.00 1.00 1 ILE A C 15
ATOM 2705 O O . ILE A 1 2 ? -4.442 -4.726 3.132 1.00 1.00 1 ILE A O 15
ATOM 2721 N N . ALA A 1 3 ? -3.361 -5.499 1.309 1.00 1.00 2 ALA A N 15
ATOM 2722 C CA . ALA A 1 3 ? -2.055 -5.564 1.953 1.00 1.00 2 ALA A CA 15
ATOM 2723 C C . ALA A 1 3 ? -0.960 -5.806 0.921 1.00 1.00 2 ALA A C 15
ATOM 2724 O O . ALA A 1 3 ? -0.956 -6.832 0.241 1.00 1.00 2 ALA A O 15
ATOM 2739 N N . ALA A 1 5 ? 3.207 -3.749 -0.431 1.00 1.00 4 ALA A N 15
ATOM 2740 C CA . ALA A 1 5 ? 4.239 -2.800 -0.051 1.00 1.00 4 ALA A CA 15
ATOM 2741 C C . ALA A 1 5 ? 4.450 -1.762 -1.144 1.00 1.00 4 ALA A C 15
ATOM 2742 O O . ALA A 1 5 ? 4.820 -2.101 -2.268 1.00 1.00 4 ALA A O 15
ATOM 2749 N N . SER A 1 6 ? 4.201 -0.495 -0.802 1.00 1.00 5 SER A N 15
ATOM 2750 C CA . SER A 1 6 ? 4.284 0.613 -1.816 1.00 1.00 5 SER A CA 15
ATOM 2751 C C . SER A 1 6 ? 3.238 0.482 -2.825 1.00 1.00 5 SER A C 15
ATOM 2763 N N . THR A 1 8 ? -0.667 1.336 -2.813 1.00 1.00 7 THR A N 15
ATOM 2764 C CA . THR A 1 8 ? -2.002 1.926 -2.791 1.00 1.00 7 THR A CA 15
ATOM 2765 C C . THR A 1 8 ? -1.908 3.436 -2.619 1.00 1.00 7 THR A C 15
ATOM 2766 O O . THR A 1 8 ? -0.843 3.971 -2.311 1.00 1.00 7 THR A O 15
ATOM 2787 N N . CYS A 1 10 ? -3.440 5.601 -0.452 1.00 1.00 9 CYS A N 15
ATOM 2788 C CA . CYS A 1 10 ? -3.837 6.465 0.660 1.00 1.00 9 CYS A CA 15
ATOM 2789 C C . CYS A 1 10 ? -4.587 5.715 1.738 1.00 1.00 9 CYS A C 15
ATOM 2790 O O . CYS A 1 10 ? -5.215 6.359 2.579 1.00 1.00 9 CYS A O 15
ATOM 2823 N N . THR A 1 13 ? -0.454 1.356 2.902 1.00 1.00 12 THR A N 15
ATOM 2824 C CA . THR A 1 13 ? 0.834 0.773 2.526 1.00 1.00 12 THR A CA 15
ATOM 2825 C C . THR A 1 13 ? 1.437 1.527 1.342 1.00 1.00 12 THR A C 15
ATOM 2893 N N . ILE A 1 2 ? -5.537 -4.562 -0.185 1.00 1.00 1 ILE A N 16
ATOM 2894 C CA . ILE A 1 2 ? -5.753 -4.996 1.219 1.00 1.00 1 ILE A CA 16
ATOM 2895 C C . ILE A 1 2 ? -4.435 -5.024 1.987 1.00 1.00 1 ILE A C 16
ATOM 2896 O O . ILE A 1 2 ? -4.383 -4.685 3.168 1.00 1.00 1 ILE A O 16
ATOM 2912 N N . ALA A 1 3 ? -3.373 -5.432 1.296 1.00 1.00 2 ALA A N 16
ATOM 2913 C CA . ALA A 1 3 ? -2.042 -5.499 1.888 1.00 1.00 2 ALA A CA 16
ATOM 2914 C C . ALA A 1 3 ? -0.981 -5.698 0.810 1.00 1.00 2 ALA A C 16
ATOM 2915 O O . ALA A 1 3 ? -1.048 -6.653 0.036 1.00 1.00 2 ALA A O 16
ATOM 2930 N N . ALA A 1 5 ? 3.249 -3.702 -0.461 1.00 1.00 4 ALA A N 16
ATOM 2931 C CA . ALA A 1 5 ? 4.304 -2.788 -0.058 1.00 1.00 4 ALA A CA 16
ATOM 2932 C C . ALA A 1 5 ? 4.539 -1.733 -1.130 1.00 1.00 4 ALA A C 16
ATOM 2933 O O . ALA A 1 5 ? 4.939 -2.056 -2.249 1.00 1.00 4 ALA A O 16
ATOM 2940 N N . SER A 1 6 ? 4.278 -0.470 -0.779 1.00 1.00 5 SER A N 16
ATOM 2941 C CA . SER A 1 6 ? 4.327 0.641 -1.794 1.00 1.00 5 SER A CA 16
ATOM 2942 C C . SER A 1 6 ? 3.280 0.477 -2.795 1.00 1.00 5 SER A C 16
ATOM 2954 N N . THR A 1 8 ? -0.622 1.323 -2.800 1.00 1.00 7 THR A N 16
ATOM 2955 C CA . THR A 1 8 ? -1.954 1.915 -2.791 1.00 1.00 7 THR A CA 16
ATOM 2956 C C . THR A 1 8 ? -1.862 3.426 -2.633 1.00 1.00 7 THR A C 16
ATOM 2957 O O . THR A 1 8 ? -0.802 3.962 -2.309 1.00 1.00 7 THR A O 16
ATOM 2978 N N . CYS A 1 10 ? -3.431 5.563 -0.497 1.00 1.00 9 CYS A N 16
ATOM 2979 C CA . CYS A 1 10 ? -3.855 6.407 0.621 1.00 1.00 9 CYS A CA 16
ATOM 2980 C C . CYS A 1 10 ? -4.630 5.631 1.659 1.00 1.00 9 CYS A C 16
ATOM 2981 O O . CYS A 1 10 ? -5.373 6.244 2.426 1.00 1.00 9 CYS A O 16
ATOM 3014 N N . THR A 1 13 ? -0.468 1.277 2.883 1.00 1.00 12 THR A N 16
ATOM 3015 C CA . THR A 1 13 ? 0.837 0.723 2.523 1.00 1.00 12 THR A CA 16
ATOM 3016 C C . THR A 1 13 ? 1.444 1.498 1.356 1.00 1.00 12 THR A C 16
ATOM 3084 N N . ILE A 1 2 ? -5.496 -4.594 -0.221 1.00 1.00 1 ILE A N 17
ATOM 3085 C CA . ILE A 1 2 ? -5.734 -5.071 1.164 1.00 1.00 1 ILE A CA 17
ATOM 3086 C C . ILE A 1 2 ? -4.429 -5.121 1.953 1.00 1.00 1 ILE A C 17
ATOM 3087 O O . ILE A 1 2 ? -4.397 -4.825 3.147 1.00 1.00 1 ILE A O 17
ATOM 3103 N N . ALA A 1 3 ? -3.354 -5.498 1.265 1.00 1.00 2 ALA A N 17
ATOM 3104 C CA . ALA A 1 3 ? -2.031 -5.576 1.874 1.00 1.00 2 ALA A CA 17
ATOM 3105 C C . ALA A 1 3 ? -0.956 -5.765 0.809 1.00 1.00 2 ALA A C 17
ATOM 3106 O O . ALA A 1 3 ? -0.987 -6.736 0.053 1.00 1.00 2 ALA A O 17
ATOM 3121 N N . ALA A 1 5 ? 3.260 -3.730 -0.425 1.00 1.00 4 ALA A N 17
ATOM 3122 C CA . ALA A 1 5 ? 4.297 -2.799 -0.019 1.00 1.00 4 ALA A CA 17
ATOM 3123 C C . ALA A 1 5 ? 4.534 -1.757 -1.102 1.00 1.00 4 ALA A C 17
ATOM 3124 O O . ALA A 1 5 ? 4.955 -2.090 -2.209 1.00 1.00 4 ALA A O 17
ATOM 3131 N N . SER A 1 6 ? 4.251 -0.492 -0.773 1.00 1.00 5 SER A N 17
ATOM 3132 C CA . SER A 1 6 ? 4.305 0.607 -1.799 1.00 1.00 5 SER A CA 17
ATOM 3133 C C . SER A 1 6 ? 3.253 0.443 -2.794 1.00 1.00 5 SER A C 17
ATOM 3145 N N . THR A 1 8 ? -0.643 1.327 -2.792 1.00 1.00 7 THR A N 17
ATOM 3146 C CA . THR A 1 8 ? -1.969 1.935 -2.782 1.00 1.00 7 THR A CA 17
ATOM 3147 C C . THR A 1 8 ? -1.861 3.444 -2.617 1.00 1.00 7 THR A C 17
ATOM 3148 O O . THR A 1 8 ? -0.807 3.965 -2.250 1.00 1.00 7 THR A O 17
ATOM 3169 N N . CYS A 1 10 ? -3.480 5.602 -0.528 1.00 1.00 9 CYS A N 17
ATOM 3170 C CA . CYS A 1 10 ? -3.951 6.453 0.565 1.00 1.00 9 CYS A CA 17
ATOM 3171 C C . CYS A 1 10 ? -4.731 5.685 1.608 1.00 1.00 9 CYS A C 17
ATOM 3172 O O . CYS A 1 10 ? -5.565 6.285 2.287 1.00 1.00 9 CYS A O 17
ATOM 3205 N N . THR A 1 13 ? -0.452 1.313 2.907 1.00 1.00 12 THR A N 17
ATOM 3206 C CA . THR A 1 13 ? 0.838 0.735 2.530 1.00 1.00 12 THR A CA 17
ATOM 3207 C C . THR A 1 13 ? 1.443 1.501 1.355 1.00 1.00 12 THR A C 17
ATOM 3275 N N . ILE A 1 2 ? -5.484 -4.542 -0.184 1.00 1.00 1 ILE A N 18
ATOM 3276 C CA . ILE A 1 2 ? -5.722 -4.983 1.213 1.00 1.00 1 ILE A CA 18
ATOM 3277 C C . ILE A 1 2 ? -4.407 -5.081 1.983 1.00 1.00 1 ILE A C 18
ATOM 3278 O O . ILE A 1 2 ? -4.354 -4.805 3.181 1.00 1.00 1 ILE A O 18
ATOM 3294 N N . ALA A 1 3 ? -3.348 -5.476 1.277 1.00 1.00 2 ALA A N 18
ATOM 3295 C CA . ALA A 1 3 ? -2.029 -5.622 1.880 1.00 1.00 2 ALA A CA 18
ATOM 3296 C C . ALA A 1 3 ? -0.956 -5.803 0.809 1.00 1.00 2 ALA A C 18
ATOM 3297 O O . ALA A 1 3 ? -0.978 -6.780 0.060 1.00 1.00 2 ALA A O 18
ATOM 3312 N N . ALA A 1 5 ? 3.232 -3.711 -0.453 1.00 1.00 4 ALA A N 18
ATOM 3313 C CA . ALA A 1 5 ? 4.262 -2.769 -0.048 1.00 1.00 4 ALA A CA 18
ATOM 3314 C C . ALA A 1 5 ? 4.496 -1.726 -1.132 1.00 1.00 4 ALA A C 18
ATOM 3315 O O . ALA A 1 5 ? 4.885 -2.060 -2.251 1.00 1.00 4 ALA A O 18
ATOM 3322 N N . SER A 1 6 ? 4.248 -0.459 -0.789 1.00 1.00 5 SER A N 18
ATOM 3323 C CA . SER A 1 6 ? 4.300 0.646 -1.808 1.00 1.00 5 SER A CA 18
ATOM 3324 C C . SER A 1 6 ? 3.254 0.483 -2.810 1.00 1.00 5 SER A C 18
ATOM 3336 N N . THR A 1 8 ? -0.653 1.312 -2.823 1.00 1.00 7 THR A N 18
ATOM 3337 C CA . THR A 1 8 ? -1.981 1.912 -2.821 1.00 1.00 7 THR A CA 18
ATOM 3338 C C . THR A 1 8 ? -1.874 3.420 -2.659 1.00 1.00 7 THR A C 18
ATOM 3339 O O . THR A 1 8 ? -0.805 3.946 -2.349 1.00 1.00 7 THR A O 18
ATOM 3360 N N . CYS A 1 10 ? -3.409 5.553 -0.488 1.00 1.00 9 CYS A N 18
ATOM 3361 C CA . CYS A 1 10 ? -3.801 6.401 0.637 1.00 1.00 9 CYS A CA 18
ATOM 3362 C C . CYS A 1 10 ? -4.578 5.646 1.691 1.00 1.00 9 CYS A C 18
ATOM 3363 O O . CYS A 1 10 ? -5.249 6.286 2.502 1.00 1.00 9 CYS A O 18
ATOM 3396 N N . THR A 1 13 ? -0.472 1.325 2.893 1.00 1.00 12 THR A N 18
ATOM 3397 C CA . THR A 1 13 ? 0.834 0.770 2.534 1.00 1.00 12 THR A CA 18
ATOM 3398 C C . THR A 1 13 ? 1.431 1.530 1.352 1.00 1.00 12 THR A C 18
ATOM 3466 N N . ILE A 1 2 ? -5.450 -4.624 -0.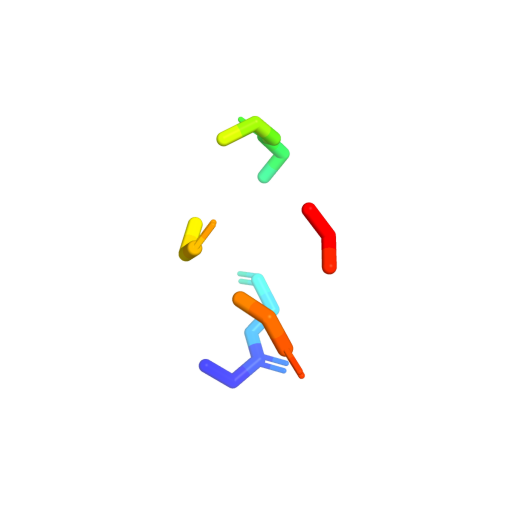192 1.00 1.00 1 ILE A N 19
ATOM 3467 C CA . ILE A 1 2 ? -5.719 -5.124 1.180 1.00 1.00 1 ILE A CA 19
ATOM 3468 C C . ILE A 1 2 ? -4.438 -5.150 2.008 1.00 1.00 1 ILE A C 19
ATOM 3469 O O . ILE A 1 2 ? -4.448 -4.850 3.202 1.00 1.00 1 ILE A O 19
ATOM 3485 N N . ALA A 1 3 ? -3.337 -5.512 1.353 1.00 1.00 2 ALA A N 19
ATOM 3486 C CA . ALA A 1 3 ? -2.034 -5.592 2.002 1.00 1.00 2 ALA A CA 19
ATOM 3487 C C . ALA A 1 3 ? -0.936 -5.821 0.969 1.00 1.00 2 ALA A C 19
ATOM 3488 O O . ALA A 1 3 ? -0.899 -6.865 0.318 1.00 1.00 2 ALA A O 19
ATOM 3503 N N . ALA A 1 5 ? 3.171 -3.720 -0.484 1.00 1.00 4 ALA A N 19
ATOM 3504 C CA . ALA A 1 5 ? 4.231 -2.800 -0.105 1.00 1.00 4 ALA A CA 19
ATOM 3505 C C . ALA A 1 5 ? 4.447 -1.747 -1.183 1.00 1.00 4 ALA A C 19
ATOM 3506 O O . ALA A 1 5 ? 4.821 -2.071 -2.310 1.00 1.00 4 ALA A O 19
ATOM 3513 N N . SER A 1 6 ? 4.201 -0.485 -0.825 1.00 1.00 5 SER A N 19
ATOM 3514 C CA . SER A 1 6 ? 4.291 0.634 -1.824 1.00 1.00 5 SER A CA 19
ATOM 3515 C C . SER A 1 6 ? 3.266 0.505 -2.854 1.00 1.00 5 SER A C 19
ATOM 3527 N N . THR A 1 8 ? -0.649 1.309 -2.909 1.00 1.00 7 THR A N 19
ATOM 3528 C CA . THR A 1 8 ? -1.971 1.923 -2.912 1.00 1.00 7 THR A CA 19
ATOM 3529 C C . THR A 1 8 ? -1.846 3.429 -2.732 1.00 1.00 7 THR A C 19
ATOM 3530 O O . THR A 1 8 ? -0.760 3.941 -2.457 1.00 1.00 7 THR A O 19
ATOM 3551 N N . CYS A 1 10 ? -3.423 5.579 -0.504 1.00 1.00 9 CYS A N 19
ATOM 3552 C CA . CYS A 1 10 ? -3.836 6.433 0.610 1.00 1.00 9 CYS A CA 19
ATOM 3553 C C . CYS A 1 10 ? -4.645 5.688 1.649 1.00 1.00 9 CYS A C 19
ATOM 3554 O O . CYS A 1 10 ? -5.445 6.319 2.340 1.00 1.00 9 CYS A O 19
ATOM 3587 N N . THR A 1 13 ? -0.467 1.333 2.922 1.00 1.00 12 THR A N 19
ATOM 3588 C CA . THR A 1 13 ? 0.831 0.767 2.551 1.00 1.00 12 THR A CA 19
ATOM 3589 C C . THR A 1 13 ? 1.419 1.511 1.354 1.00 1.00 12 THR A C 19
ATOM 3657 N N . ILE A 1 2 ? -5.481 -4.555 -0.224 1.00 1.00 1 ILE A N 20
ATOM 3658 C CA . ILE A 1 2 ? -5.709 -4.993 1.176 1.00 1.00 1 ILE A CA 20
ATOM 3659 C C . ILE A 1 2 ? -4.391 -5.077 1.940 1.00 1.00 1 ILE A C 20
ATOM 3660 O O . ILE A 1 2 ? -4.329 -4.763 3.130 1.00 1.00 1 ILE A O 20
ATOM 3676 N N . ALA A 1 3 ? -3.339 -5.503 1.244 1.00 1.00 2 ALA A N 20
ATOM 3677 C CA . ALA A 1 3 ? -2.017 -5.635 1.844 1.00 1.00 2 ALA A CA 20
ATOM 3678 C C . ALA A 1 3 ? -0.944 -5.811 0.773 1.00 1.00 2 ALA A C 20
ATOM 3679 O O . ALA A 1 3 ? -0.982 -6.771 0.004 1.00 1.00 2 ALA A O 20
ATOM 3694 N N . ALA A 1 5 ? 3.265 -3.725 -0.429 1.00 1.00 4 ALA A N 20
ATOM 3695 C CA . ALA A 1 5 ? 4.280 -2.768 -0.020 1.00 1.00 4 ALA A CA 20
ATOM 3696 C C . ALA A 1 5 ? 4.508 -1.728 -1.106 1.00 1.00 4 ALA A C 20
ATOM 3697 O O . ALA A 1 5 ? 4.906 -2.064 -2.222 1.00 1.00 4 ALA A O 20
ATOM 3704 N N . SER A 1 6 ? 4.244 -0.462 -0.772 1.00 1.00 5 SER A N 20
ATOM 3705 C CA . SER A 1 6 ? 4.290 0.637 -1.798 1.00 1.00 5 SER A CA 20
ATOM 3706 C C . SER A 1 6 ? 3.241 0.466 -2.797 1.00 1.00 5 SER A C 20
ATOM 3718 N N . THR A 1 8 ? -0.670 1.292 -2.801 1.00 1.00 7 THR A N 20
ATOM 3719 C CA . THR A 1 8 ? -2.003 1.883 -2.799 1.00 1.00 7 THR A CA 20
ATOM 3720 C C . THR A 1 8 ? -1.910 3.396 -2.664 1.00 1.00 7 THR A C 20
ATOM 3721 O O . THR A 1 8 ? -0.841 3.938 -2.388 1.00 1.00 7 THR A O 20
ATOM 3742 N N . CYS A 1 10 ? -3.431 5.582 -0.512 1.00 1.00 9 CYS A N 20
ATOM 3743 C CA . CYS A 1 10 ? -3.793 6.467 0.596 1.00 1.00 9 CYS A CA 20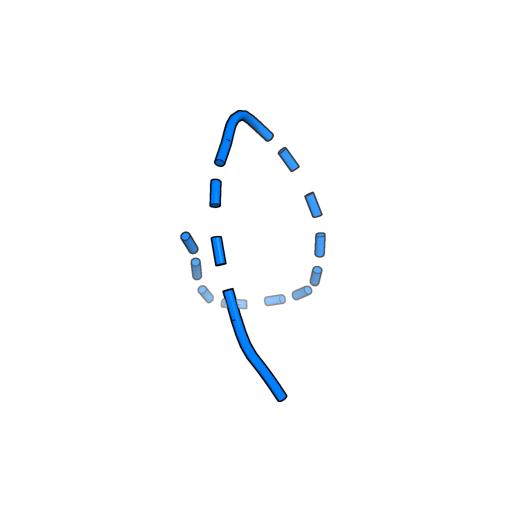
ATOM 3744 C C . CYS A 1 10 ? -4.567 5.754 1.684 1.00 1.00 9 CYS A C 20
ATOM 3745 O O . CYS A 1 10 ? -5.297 6.420 2.421 1.00 1.00 9 CYS A O 20
ATOM 3778 N N . THR A 1 13 ? -0.471 1.310 2.911 1.00 1.00 12 THR A N 20
ATOM 3779 C CA . THR A 1 13 ? 0.829 0.750 2.537 1.00 1.00 12 THR A CA 20
ATOM 3780 C C . THR A 1 13 ? 1.423 1.516 1.357 1.00 1.00 12 THR A C 20
#